Protein AF-A0A564SAH6-F1 (afdb_monomer_lite)

Radius of gyration: 22.39 Å; chains: 1; bounding box: 71×35×53 Å

Sequence (141 aa):
MEVVDNQLRENDPPVTRESYNRLIDAGYSVSEAKEKIGAVVIEEIYDVMKENQPYDEKRYAQALRNMVQQCIDYEDTHEILTEWDEWDNLVQEGYEAQYEQNYEKMIPLWWKAWGIFQKFNCKREESISKRSMPLRKWGKI

Structure (mmCIF, N/CA/C/O backbone):
data_AF-A0A564SAH6-F1
#
_entry.id   AF-A0A564SAH6-F1
#
loop_
_atom_site.group_PDB
_atom_site.id
_atom_site.type_symbol
_atom_site.label_atom_id
_atom_site.label_alt_id
_atom_site.label_comp_id
_atom_site.label_asym_id
_atom_site.label_entity_id
_atom_site.label_seq_id
_atom_site.pdbx_PDB_ins_code
_atom_site.Cartn_x
_atom_site.Cartn_y
_atom_site.Cartn_z
_atom_site.occupancy
_atom_site.B_iso_or_equiv
_atom_site.auth_seq_id
_atom_site.auth_comp_id
_atom_site.auth_asym_id
_atom_site.auth_atom_id
_atom_site.pdbx_PDB_model_num
ATOM 1 N N . MET A 1 1 ? 4.384 -7.984 7.006 1.00 74.75 1 MET A N 1
ATOM 2 C CA . MET A 1 1 ? 4.401 -6.784 7.870 1.00 74.75 1 MET A CA 1
ATOM 3 C C . MET A 1 1 ? 3.713 -7.178 9.160 1.00 74.75 1 MET A C 1
ATOM 5 O O . MET A 1 1 ? 2.550 -7.556 9.102 1.00 74.75 1 MET A O 1
ATOM 9 N N . GLU A 1 2 ? 4.417 -7.114 10.292 1.00 86.69 2 GLU A N 1
ATOM 10 C CA . GLU A 1 2 ? 4.014 -7.804 11.530 1.00 86.69 2 GLU A CA 1
ATOM 11 C C . GLU A 1 2 ? 2.587 -7.478 11.997 1.00 86.69 2 GLU A C 1
ATOM 13 O O . GLU A 1 2 ? 1.841 -8.386 12.347 1.00 86.69 2 GLU A O 1
ATOM 18 N N . VAL A 1 3 ? 2.163 -6.211 11.934 1.00 87.56 3 VAL A N 1
ATOM 19 C CA . VAL A 1 3 ? 0.810 -5.818 12.365 1.00 87.56 3 VAL A CA 1
ATOM 20 C C . VAL A 1 3 ? -0.292 -6.482 11.532 1.00 87.56 3 VAL A C 1
ATOM 22 O O . VAL A 1 3 ? -1.265 -6.980 12.089 1.00 87.56 3 VAL A O 1
ATOM 25 N N . VAL A 1 4 ? -0.116 -6.578 10.212 1.00 88.50 4 VAL A N 1
ATOM 26 C CA . VAL A 1 4 ? -1.077 -7.261 9.331 1.00 88.50 4 VAL A CA 1
ATOM 27 C C . VAL A 1 4 ? -0.983 -8.770 9.497 1.00 88.50 4 VAL A C 1
ATOM 29 O O . VAL A 1 4 ? -2.006 -9.445 9.484 1.00 88.50 4 VAL A O 1
ATOM 32 N N . ASP A 1 5 ? 0.214 -9.310 9.722 1.00 90.94 5 ASP A N 1
ATOM 33 C CA . ASP A 1 5 ? 0.385 -10.734 10.014 1.00 90.94 5 ASP A CA 1
ATOM 34 C C . ASP A 1 5 ? -0.341 -11.130 11.317 1.00 90.94 5 ASP A C 1
ATOM 36 O O . ASP A 1 5 ? -0.987 -12.179 11.365 1.00 90.94 5 ASP A O 1
ATOM 40 N N . ASN A 1 6 ? -0.316 -10.268 12.341 1.00 92.44 6 ASN A N 1
ATOM 41 C CA . ASN A 1 6 ? -1.053 -10.457 13.592 1.00 92.44 6 ASN A CA 1
ATOM 42 C C . ASN A 1 6 ? -2.572 -10.360 13.381 1.00 92.44 6 ASN A C 1
ATOM 44 O O . ASN A 1 6 ? -3.279 -11.295 13.753 1.00 92.44 6 ASN A O 1
ATOM 48 N N . GLN A 1 7 ? -3.066 -9.312 12.707 1.00 90.38 7 GLN A N 1
ATOM 49 C CA . GLN A 1 7 ? -4.496 -9.168 12.383 1.00 90.38 7 GLN A CA 1
ATOM 50 C C . GLN A 1 7 ? -5.021 -10.357 11.566 1.00 90.38 7 GLN A C 1
ATOM 52 O O . GLN A 1 7 ? -6.105 -10.880 11.827 1.00 90.38 7 GLN A O 1
ATOM 57 N N . LEU A 1 8 ? -4.236 -10.832 10.593 1.00 94.31 8 LEU A N 1
ATOM 58 C CA . LEU A 1 8 ? -4.584 -12.007 9.804 1.00 94.31 8 LEU A CA 1
ATOM 59 C C . LEU A 1 8 ? -4.573 -13.272 10.650 1.00 94.31 8 LEU A C 1
ATOM 61 O O . LEU A 1 8 ? -5.495 -14.062 10.504 1.00 94.31 8 LEU A O 1
ATOM 65 N N . ARG A 1 9 ? -3.587 -13.485 11.528 1.00 95.06 9 ARG A N 1
ATOM 66 C CA . ARG A 1 9 ? -3.519 -14.667 12.404 1.00 95.06 9 ARG A CA 1
ATOM 67 C C . ARG A 1 9 ? -4.685 -14.714 13.390 1.00 95.06 9 ARG A C 1
ATOM 69 O O . ARG A 1 9 ? -5.307 -15.764 13.537 1.00 95.06 9 ARG A O 1
ATOM 76 N N . GLU A 1 10 ? -4.971 -13.589 14.032 1.00 94.81 10 GLU A N 1
ATOM 77 C CA . GLU A 1 10 ? -5.994 -13.447 15.077 1.00 94.81 10 GLU A CA 1
ATOM 78 C C . GLU A 1 10 ? -7.404 -13.303 14.493 1.00 94.81 10 GLU A C 1
ATOM 80 O O . GLU A 1 10 ? -8.383 -13.566 15.184 1.00 94.81 10 GLU A O 1
ATOM 85 N N . ASN A 1 11 ? -7.502 -12.998 13.192 1.00 92.50 11 ASN A N 1
ATOM 86 C CA . ASN A 1 11 ? -8.754 -12.715 12.493 1.00 92.50 11 ASN A CA 1
ATOM 87 C C . ASN A 1 11 ? -9.543 -11.575 13.154 1.00 92.50 11 ASN A C 1
ATOM 89 O O . ASN A 1 11 ? -10.774 -11.605 13.203 1.00 92.50 11 ASN A O 1
ATOM 93 N N . ASP A 1 12 ? -8.805 -10.589 13.659 1.00 88.06 12 ASP A N 1
ATOM 94 C CA . ASP A 1 12 ? -9.329 -9.437 14.372 1.00 88.06 12 ASP A CA 1
ATOM 95 C C . ASP A 1 12 ? -8.641 -8.155 13.852 1.00 88.06 12 ASP A C 1
ATOM 97 O O . ASP A 1 12 ? -7.426 -8.002 14.020 1.00 88.06 12 ASP A O 1
ATOM 101 N N . PRO A 1 13 ? -9.366 -7.263 13.149 1.00 91.19 13 PRO A N 1
ATOM 102 C CA . PRO A 1 13 ? -10.777 -7.395 12.791 1.00 91.19 13 PRO A CA 1
ATOM 103 C C . PRO A 1 13 ? -10.987 -8.370 11.607 1.00 91.19 13 PRO A C 1
ATOM 105 O O . PRO A 1 13 ? -10.137 -8.467 10.712 1.00 91.19 13 PRO A O 1
ATOM 108 N N . PRO A 1 14 ? -12.139 -9.067 11.521 1.00 93.12 14 PRO A N 1
ATOM 109 C CA . PRO A 1 14 ? -12.397 -10.084 10.491 1.00 93.12 14 PRO A CA 1
ATOM 110 C C . PRO A 1 14 ? -12.399 -9.520 9.062 1.00 93.12 14 PRO A C 1
ATOM 112 O O . PRO A 1 14 ? -12.073 -10.228 8.108 1.00 93.12 14 PRO A O 1
ATOM 115 N N . VAL A 1 15 ? -12.706 -8.227 8.912 1.00 93.88 15 VAL A N 1
ATOM 116 C CA . VAL A 1 15 ? -12.653 -7.514 7.627 1.00 93.88 15 VAL A CA 1
ATOM 117 C C . VAL A 1 15 ? -11.247 -7.519 7.019 1.00 93.88 15 VAL A C 1
ATOM 119 O O . VAL A 1 15 ? -11.121 -7.560 5.800 1.00 93.88 15 VAL A O 1
ATOM 122 N N . THR A 1 16 ? -10.182 -7.565 7.830 1.00 94.69 16 THR A N 1
ATOM 123 C CA . THR A 1 16 ? -8.808 -7.658 7.316 1.00 94.69 16 THR A CA 1
ATOM 124 C C . THR A 1 16 ? -8.610 -8.950 6.525 1.00 94.69 16 THR A C 1
ATOM 126 O O . THR A 1 16 ? -8.022 -8.932 5.443 1.00 94.69 16 THR A O 1
ATOM 129 N N . ARG A 1 17 ? -9.140 -10.075 7.022 1.00 95.75 17 ARG A N 1
ATOM 130 C CA . ARG A 1 17 ? -9.056 -11.364 6.325 1.00 95.75 17 ARG A CA 1
ATOM 131 C C . ARG A 1 17 ? -9.957 -11.407 5.093 1.00 95.75 17 ARG A C 1
ATOM 133 O O . ARG A 1 17 ? -9.541 -11.946 4.073 1.00 95.75 17 ARG A O 1
ATOM 140 N N . GLU A 1 18 ? -11.154 -10.824 5.166 1.00 96.44 18 GLU A N 1
ATOM 141 C CA . GLU A 1 18 ? -12.040 -10.681 4.002 1.00 96.44 18 GLU A CA 1
ATOM 142 C C . GLU A 1 18 ? -11.350 -9.898 2.876 1.00 96.44 18 GLU A C 1
ATOM 144 O O . GLU A 1 18 ? -11.275 -10.376 1.746 1.00 96.44 18 GLU A O 1
ATOM 149 N N . SER A 1 19 ? -10.789 -8.729 3.194 1.00 95.88 19 SER A N 1
ATOM 150 C CA . SER A 1 19 ? -10.063 -7.893 2.239 1.00 95.88 19 SER A CA 1
ATOM 151 C C . SER A 1 19 ? -8.839 -8.595 1.667 1.00 95.88 19 SER A C 1
ATOM 153 O O . SER A 1 19 ? -8.628 -8.555 0.459 1.00 95.88 19 SER A O 1
ATOM 155 N N . TYR A 1 20 ? -8.064 -9.281 2.511 1.00 95.81 20 TYR A N 1
ATOM 156 C CA . TYR A 1 20 ? -6.924 -10.076 2.063 1.00 95.81 20 TYR A CA 1
ATOM 157 C C . TYR A 1 20 ? -7.348 -11.151 1.060 1.00 95.81 20 TYR A C 1
ATOM 159 O O . TYR A 1 20 ? -6.798 -11.206 -0.034 1.00 95.81 20 TYR A O 1
ATOM 167 N N . ASN A 1 21 ? -8.363 -11.955 1.387 1.00 95.25 21 ASN A N 1
ATOM 168 C CA . ASN A 1 21 ? -8.847 -13.004 0.491 1.00 95.25 21 ASN A CA 1
ATOM 169 C C . ASN A 1 21 ? -9.339 -12.425 -0.839 1.00 95.25 21 ASN A C 1
ATOM 171 O O . ASN A 1 21 ? -8.980 -12.949 -1.884 1.00 95.25 21 ASN A O 1
ATOM 175 N N . ARG A 1 22 ? -10.071 -11.302 -0.818 1.00 93.94 22 ARG A N 1
ATOM 176 C CA . ARG A 1 22 ? -10.518 -10.626 -2.047 1.00 93.94 22 ARG A CA 1
ATOM 177 C C . ARG A 1 22 ? -9.357 -10.169 -2.934 1.00 93.94 22 ARG A C 1
ATOM 179 O O . ARG A 1 22 ? -9.484 -10.240 -4.149 1.00 93.94 22 ARG A O 1
ATOM 186 N N . LEU A 1 23 ? -8.248 -9.707 -2.351 1.00 89.19 23 LEU A N 1
ATOM 187 C CA . LEU A 1 23 ? -7.045 -9.327 -3.104 1.00 89.19 23 LEU A CA 1
ATOM 188 C C . LEU A 1 23 ? -6.341 -10.559 -3.689 1.00 89.19 23 LEU A C 1
ATOM 190 O O . LEU A 1 23 ? -5.966 -10.551 -4.857 1.00 89.19 23 LEU A O 1
ATOM 194 N N . ILE A 1 24 ? -6.221 -11.644 -2.919 1.00 91.25 24 ILE A N 1
ATOM 195 C CA . ILE A 1 24 ? -5.653 -12.907 -3.417 1.00 91.25 24 ILE A CA 1
ATOM 196 C C . ILE A 1 24 ? -6.505 -13.487 -4.555 1.00 91.25 24 ILE A C 1
ATOM 198 O O . ILE A 1 24 ? -5.963 -13.859 -5.593 1.00 91.25 24 ILE A O 1
ATOM 202 N N . ASP A 1 25 ? -7.830 -13.508 -4.399 1.00 87.94 25 ASP A N 1
ATOM 203 C CA . ASP A 1 25 ? -8.768 -13.981 -5.424 1.00 87.94 25 ASP A CA 1
ATOM 204 C C . ASP A 1 25 ? -8.721 -13.114 -6.696 1.00 87.94 25 ASP A C 1
ATOM 206 O O . ASP A 1 25 ? -8.994 -13.602 -7.792 1.00 87.94 25 ASP A O 1
ATOM 210 N N . ALA A 1 26 ? -8.340 -11.839 -6.561 1.00 83.81 26 ALA A N 1
ATOM 211 C CA . ALA A 1 26 ? -8.119 -10.913 -7.669 1.00 83.81 26 ALA A CA 1
ATOM 212 C C . ALA A 1 26 ? -6.721 -11.032 -8.315 1.00 83.81 26 ALA A C 1
ATOM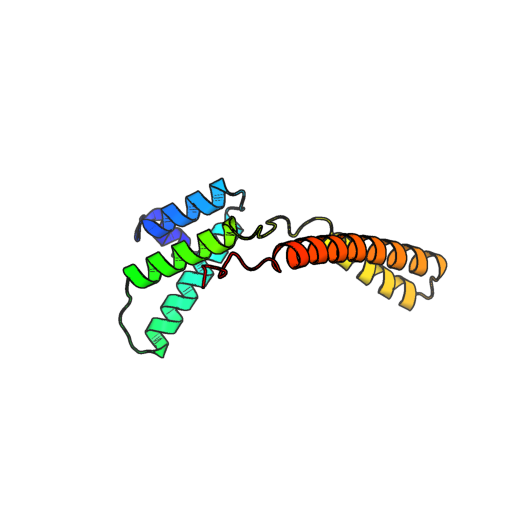 214 O O . ALA A 1 26 ? -6.440 -10.307 -9.266 1.00 83.81 26 ALA A O 1
ATOM 215 N N . GLY A 1 27 ? -5.856 -11.935 -7.836 1.00 84.62 27 GLY A N 1
ATOM 216 C CA . GLY A 1 27 ? -4.556 -12.243 -8.449 1.00 84.62 27 GLY A CA 1
ATOM 217 C C . GLY A 1 27 ? -3.345 -11.538 -7.834 1.00 84.62 27 GLY A C 1
ATOM 218 O O . GLY A 1 27 ? -2.244 -11.651 -8.366 1.00 84.62 27 GLY A O 1
ATOM 219 N N . TYR A 1 28 ? -3.516 -10.841 -6.714 1.00 83.12 28 TYR A N 1
ATOM 220 C CA . TYR A 1 28 ? -2.440 -10.101 -6.062 1.00 83.12 28 TYR A CA 1
ATOM 221 C C . TYR A 1 28 ? -1.495 -11.071 -5.361 1.00 83.12 28 TYR A C 1
ATOM 223 O O . TYR A 1 28 ? -1.922 -12.077 -4.780 1.00 83.12 28 TYR A O 1
ATOM 231 N N . SER A 1 29 ? -0.206 -10.742 -5.329 1.00 85.00 29 SER A N 1
ATOM 232 C CA . SER A 1 29 ? 0.731 -11.494 -4.506 1.00 85.00 29 SER A CA 1
ATOM 233 C C . SER A 1 29 ? 0.440 -11.298 -3.014 1.00 85.00 29 SER A C 1
ATOM 235 O O . SER A 1 29 ? -0.137 -10.305 -2.561 1.00 85.00 29 SER A O 1
ATOM 237 N N . VAL A 1 30 ? 0.915 -12.247 -2.205 1.00 87.06 30 VAL A N 1
ATOM 238 C CA . VAL A 1 30 ? 0.816 -12.172 -0.741 1.00 87.06 30 VAL A CA 1
ATOM 239 C C . VAL A 1 30 ? 1.482 -10.906 -0.188 1.00 87.06 30 VAL A C 1
ATOM 241 O O . VAL A 1 30 ? 0.995 -10.359 0.801 1.00 87.06 30 VAL A O 1
ATOM 244 N N . SER A 1 31 ? 2.586 -10.445 -0.791 1.00 84.62 31 SER A N 1
ATOM 245 C CA . SER A 1 31 ? 3.270 -9.222 -0.342 1.00 84.62 31 SER A CA 1
ATOM 246 C C . SER A 1 31 ? 2.425 -7.988 -0.632 1.00 84.62 31 SER A C 1
ATOM 248 O O . SER A 1 31 ? 2.121 -7.238 0.292 1.00 84.62 31 SER A O 1
ATOM 250 N N . GLU A 1 32 ? 1.950 -7.837 -1.871 1.00 82.69 32 GLU A N 1
ATOM 251 C CA . GLU A 1 32 ? 1.142 -6.686 -2.295 1.00 82.69 32 GLU A CA 1
ATOM 252 C C . GLU A 1 32 ? -0.155 -6.577 -1.495 1.00 82.69 32 GLU A C 1
ATOM 254 O O . GLU A 1 32 ? -0.520 -5.496 -1.031 1.00 82.69 32 GLU A O 1
ATOM 259 N N . ALA A 1 33 ? -0.835 -7.705 -1.266 1.00 88.25 33 ALA A N 1
ATOM 260 C CA . ALA A 1 33 ? -2.043 -7.727 -0.453 1.00 88.25 33 ALA A CA 1
ATOM 261 C C . ALA A 1 33 ? -1.769 -7.213 0.972 1.00 88.25 33 ALA A C 1
ATOM 263 O O . ALA A 1 33 ? -2.537 -6.418 1.515 1.00 88.25 33 ALA A O 1
ATOM 264 N N . LYS A 1 34 ? -0.645 -7.620 1.577 1.00 89.75 34 LYS A N 1
ATOM 265 C CA . LYS A 1 34 ? -0.251 -7.167 2.919 1.00 89.75 34 LYS A CA 1
ATOM 266 C C . LYS A 1 34 ? 0.187 -5.705 2.946 1.00 89.75 34 LYS A C 1
ATOM 268 O O . LYS A 1 34 ? -0.102 -5.022 3.925 1.00 89.75 34 LYS A O 1
ATOM 273 N N . GLU A 1 35 ? 0.866 -5.227 1.910 1.00 86.50 35 GLU A N 1
ATOM 274 C CA . GLU A 1 35 ? 1.299 -3.831 1.783 1.00 86.50 35 GLU A CA 1
ATOM 275 C C . GLU A 1 35 ? 0.105 -2.885 1.641 1.00 86.50 35 GLU A C 1
ATOM 277 O O . GLU A 1 35 ? 0.030 -1.885 2.354 1.00 86.50 35 GLU A O 1
ATOM 282 N N . LYS A 1 36 ? -0.885 -3.240 0.814 1.00 87.31 36 LYS A N 1
ATOM 283 C CA . LYS A 1 36 ? -2.111 -2.447 0.636 1.00 87.31 36 LYS A CA 1
ATOM 284 C C . LYS A 1 36 ? -2.945 -2.367 1.909 1.00 87.31 36 LYS A C 1
ATOM 286 O O . LYS A 1 36 ? -3.395 -1.288 2.285 1.00 87.31 36 LYS A O 1
ATOM 291 N N . ILE A 1 37 ? -3.109 -3.486 2.615 1.00 91.06 37 ILE A N 1
ATOM 292 C CA . ILE A 1 37 ? -3.745 -3.483 3.940 1.00 91.06 37 ILE A CA 1
ATOM 293 C C . ILE A 1 37 ? -2.911 -2.643 4.918 1.00 91.06 37 ILE A C 1
ATOM 295 O O . ILE A 1 37 ? -3.462 -1.865 5.692 1.00 91.06 37 ILE A O 1
ATOM 299 N N . GLY A 1 38 ? -1.582 -2.745 4.858 1.00 87.38 38 GLY A N 1
ATOM 300 C CA . GLY A 1 38 ? -0.684 -1.972 5.708 1.00 87.38 38 GLY A CA 1
ATOM 301 C C . GLY A 1 38 ? -0.776 -0.463 5.520 1.00 87.38 38 GLY A C 1
ATOM 302 O O . GLY A 1 38 ? -0.743 0.263 6.510 1.00 87.38 38 GLY A O 1
ATOM 303 N N . ALA A 1 39 ? -0.964 0.009 4.289 1.00 86.94 39 ALA A N 1
ATOM 304 C CA . ALA A 1 39 ? -1.204 1.421 4.014 1.00 86.94 39 ALA A CA 1
ATOM 305 C C . ALA A 1 39 ? -2.462 1.935 4.738 1.00 86.94 39 ALA A C 1
ATOM 307 O O . ALA A 1 39 ? -2.406 2.979 5.385 1.00 86.94 39 ALA A O 1
ATOM 308 N N . VAL A 1 40 ? -3.552 1.159 4.720 1.00 89.94 40 VAL A N 1
ATOM 309 C CA . VAL A 1 40 ? -4.797 1.497 5.435 1.00 89.94 40 VAL A CA 1
ATOM 310 C C . VAL A 1 40 ? -4.595 1.493 6.956 1.00 89.94 40 VAL A C 1
ATOM 312 O O . VAL A 1 40 ? -5.121 2.355 7.654 1.00 89.94 40 VAL A O 1
ATOM 315 N N . VAL A 1 41 ? -3.794 0.561 7.492 1.00 88.06 41 VAL A N 1
ATOM 316 C CA . VAL A 1 41 ? -3.428 0.551 8.924 1.00 88.06 41 VAL A CA 1
ATOM 317 C C . VAL A 1 41 ? -2.672 1.823 9.312 1.00 88.06 41 VAL A C 1
ATOM 319 O O . VAL A 1 41 ? -2.959 2.417 10.350 1.00 88.06 41 VAL A O 1
ATOM 322 N N . ILE A 1 42 ? -1.705 2.247 8.496 1.00 86.81 42 ILE A N 1
ATOM 323 C CA . ILE A 1 42 ? -0.908 3.452 8.757 1.00 86.81 42 ILE A CA 1
ATOM 324 C C . ILE A 1 42 ? -1.783 4.710 8.696 1.00 86.81 42 ILE A C 1
ATOM 326 O O . ILE A 1 42 ? -1.637 5.580 9.553 1.00 86.81 42 ILE A O 1
ATOM 330 N N . GLU A 1 43 ? -2.698 4.793 7.727 1.00 84.56 43 GLU A N 1
ATOM 331 C CA . GLU A 1 43 ? -3.664 5.891 7.604 1.00 84.56 43 GLU A CA 1
ATOM 332 C C . GLU A 1 43 ? -4.557 5.997 8.849 1.00 84.56 43 GLU A C 1
ATOM 334 O O . GLU A 1 43 ? -4.665 7.069 9.438 1.00 84.56 43 GLU A O 1
ATOM 339 N N . GLU A 1 44 ? -5.102 4.877 9.331 1.00 86.94 44 GLU A N 1
ATOM 340 C CA . GLU A 1 44 ? -5.936 4.860 10.539 1.00 86.94 44 GLU A CA 1
ATOM 341 C C . GLU A 1 44 ? -5.149 5.281 11.793 1.00 86.94 44 GLU A C 1
ATOM 343 O O . GLU A 1 44 ? -5.648 6.061 12.605 1.00 86.94 44 GLU A O 1
ATOM 348 N N . ILE A 1 45 ? -3.899 4.823 11.951 1.00 86.75 45 ILE A N 1
ATOM 349 C CA . ILE A 1 45 ? -3.027 5.264 13.055 1.00 86.75 45 ILE A CA 1
ATOM 350 C C . ILE A 1 45 ? -2.772 6.772 12.962 1.00 86.75 45 ILE A C 1
ATOM 352 O O . ILE A 1 45 ? -2.843 7.475 13.974 1.00 86.75 45 ILE A O 1
ATOM 356 N N . TYR A 1 46 ? -2.486 7.276 11.760 1.00 83.31 46 TYR A N 1
ATOM 357 C CA . TYR A 1 46 ? -2.257 8.696 11.528 1.00 83.31 46 TYR A CA 1
ATOM 358 C C . TYR A 1 46 ? -3.491 9.532 11.887 1.00 83.31 46 TYR A C 1
ATOM 360 O O . TYR A 1 46 ? -3.357 10.516 12.614 1.00 83.31 46 TYR A O 1
ATOM 368 N N . ASP A 1 47 ? -4.685 9.117 11.466 1.00 80.56 47 ASP A N 1
ATOM 369 C CA . ASP A 1 47 ? -5.945 9.812 11.747 1.00 80.56 47 ASP A CA 1
ATOM 370 C C . ASP A 1 47 ? -6.319 9.788 13.233 1.00 80.56 47 ASP A C 1
ATOM 372 O O . ASP A 1 47 ? -6.796 10.791 13.770 1.00 80.56 47 ASP A O 1
ATOM 376 N N . VAL A 1 48 ? -6.082 8.668 13.922 1.00 88.31 48 VAL A N 1
ATOM 377 C CA . VAL A 1 48 ? -6.260 8.542 15.378 1.00 88.31 48 VAL A CA 1
ATOM 378 C C . VAL A 1 48 ? -5.342 9.511 16.120 1.00 88.31 48 VAL A C 1
ATOM 380 O O . VAL A 1 48 ? -5.790 10.244 17.004 1.00 88.31 48 VAL A O 1
ATOM 383 N N . MET A 1 49 ? -4.063 9.554 15.740 1.00 87.31 49 MET A N 1
ATOM 384 C CA . MET A 1 49 ? -3.070 10.415 16.384 1.00 87.31 49 MET A CA 1
ATOM 385 C C . MET A 1 49 ? -3.294 11.899 16.083 1.00 87.31 49 MET A C 1
ATOM 387 O O . MET A 1 49 ? -3.155 12.732 16.977 1.00 87.31 49 MET A O 1
ATOM 391 N N . LYS A 1 50 ? -3.619 12.239 14.834 1.00 84.56 50 LYS A N 1
ATOM 392 C CA . LYS A 1 50 ? -3.760 13.624 14.373 1.00 84.56 50 LYS A CA 1
ATOM 393 C C . LYS A 1 50 ? -5.024 14.289 14.897 1.00 84.56 50 LYS A C 1
ATOM 395 O O . LYS A 1 50 ? -4.959 15.419 15.370 1.00 84.56 50 LYS A O 1
ATOM 400 N N . GLU A 1 51 ? -6.154 13.595 14.818 1.00 85.88 51 GLU A N 1
ATOM 401 C CA . GLU A 1 51 ? -7.455 14.132 15.233 1.00 85.88 51 GLU A CA 1
ATOM 402 C C . GLU A 1 51 ? -7.743 13.858 16.722 1.00 85.88 51 GLU A C 1
ATOM 404 O O . GLU A 1 51 ? -8.792 14.245 17.235 1.00 85.88 51 GLU A O 1
ATOM 409 N N . ASN A 1 52 ? -6.813 13.196 17.430 1.00 88.19 52 ASN A N 1
ATOM 410 C CA . ASN A 1 52 ? -6.944 12.777 18.829 1.00 88.19 52 ASN A CA 1
ATOM 411 C C . ASN A 1 52 ? -8.285 12.070 19.103 1.00 88.19 52 ASN A C 1
ATOM 413 O O . ASN A 1 52 ? -8.990 12.351 20.077 1.00 88.19 52 ASN A O 1
ATOM 417 N N . GLN A 1 53 ? -8.646 11.170 18.193 1.00 85.44 53 GLN A N 1
ATOM 418 C CA . GLN A 1 53 ? -9.907 10.437 18.194 1.00 85.44 53 GLN A CA 1
ATOM 419 C C . GLN A 1 53 ? -9.649 8.950 18.450 1.00 85.44 53 GLN A C 1
ATOM 421 O O . GLN A 1 53 ? -8.602 8.441 18.055 1.00 85.44 53 GLN A O 1
ATOM 426 N N . PRO A 1 54 ? -10.576 8.220 19.092 1.00 90.75 54 PRO A N 1
ATOM 427 C CA . PRO A 1 54 ? -10.419 6.783 19.260 1.00 90.75 54 PRO A CA 1
ATOM 428 C C . PRO A 1 54 ? -10.443 6.057 17.906 1.00 90.75 54 PRO A C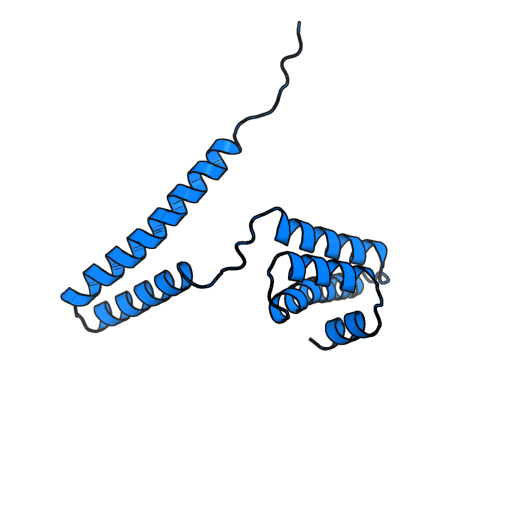 1
ATOM 430 O O . PRO A 1 54 ? -11.017 6.544 16.927 1.00 90.75 54 PRO A O 1
ATOM 433 N N . TYR A 1 55 ? -9.842 4.867 17.882 1.00 88.88 55 TYR A N 1
ATOM 434 C CA . TYR A 1 55 ? -10.003 3.919 16.782 1.00 88.88 55 TYR A CA 1
ATOM 435 C C . TYR A 1 55 ? -11.490 3.626 16.551 1.00 88.88 55 TYR A C 1
ATOM 437 O O . TYR A 1 55 ? -12.233 3.364 17.503 1.00 88.88 55 TYR A O 1
ATOM 445 N N . ASP A 1 56 ? -11.904 3.650 15.285 1.00 90.94 56 ASP A N 1
ATOM 446 C CA . ASP A 1 56 ? -13.264 3.322 14.867 1.00 90.94 56 ASP A CA 1
ATOM 447 C C . ASP A 1 56 ? -13.226 2.149 13.884 1.00 90.94 56 ASP A C 1
ATOM 449 O O . ASP A 1 56 ? -12.870 2.287 12.711 1.00 90.94 56 ASP A O 1
ATOM 453 N N . GLU A 1 57 ? -13.650 0.978 14.360 1.00 90.19 57 GLU A N 1
ATOM 454 C CA . GLU A 1 57 ? -13.680 -0.249 13.565 1.00 90.19 57 GLU A CA 1
ATOM 455 C C . GLU A 1 57 ? -14.547 -0.117 12.304 1.00 90.19 57 GLU A C 1
ATOM 457 O O . GLU A 1 57 ? -14.220 -0.688 11.263 1.00 90.19 57 GLU A O 1
ATOM 462 N N . LYS A 1 58 ? -15.634 0.667 12.342 1.00 93.06 58 LYS A N 1
ATOM 463 C CA . LYS A 1 58 ? -16.492 0.872 11.167 1.00 93.06 58 LYS A CA 1
ATOM 464 C C . LYS A 1 58 ? -15.787 1.717 10.116 1.00 93.06 58 LYS A C 1
ATOM 466 O O . LYS A 1 58 ? -15.910 1.402 8.929 1.00 93.06 58 LYS A O 1
ATOM 471 N N . ARG A 1 59 ? -15.059 2.758 10.537 1.00 91.50 59 ARG A N 1
ATOM 472 C CA . ARG A 1 59 ? -14.233 3.581 9.641 1.00 91.50 59 ARG A CA 1
ATOM 473 C C . ARG A 1 59 ? -13.146 2.729 8.999 1.00 91.50 59 ARG A C 1
ATOM 475 O O . ARG A 1 59 ? -13.074 2.683 7.772 1.00 91.50 59 ARG A O 1
ATOM 482 N N . TYR A 1 60 ? -12.392 1.992 9.808 1.00 92.81 60 TYR A N 1
ATOM 483 C CA . TYR A 1 60 ? -11.326 1.113 9.332 1.00 92.81 60 TYR A CA 1
ATOM 484 C C . TYR A 1 60 ? -11.846 0.053 8.350 1.00 92.81 60 TYR A C 1
ATOM 486 O O . TYR A 1 60 ? -11.322 -0.110 7.246 1.00 92.81 60 TYR A O 1
ATOM 494 N N . ALA A 1 61 ? -12.957 -0.608 8.688 1.00 94.56 61 ALA A N 1
ATOM 495 C CA . ALA A 1 61 ? -13.595 -1.582 7.809 1.00 94.56 61 ALA A CA 1
ATOM 496 C C . ALA A 1 61 ? -14.058 -0.961 6.480 1.00 94.56 61 ALA A C 1
ATOM 498 O O . ALA A 1 61 ? -13.992 -1.608 5.433 1.00 94.56 61 ALA A O 1
ATOM 499 N N . GLN A 1 62 ? -14.534 0.288 6.499 1.00 94.56 62 GLN A N 1
ATOM 500 C CA . GLN A 1 62 ? -14.920 0.989 5.280 1.00 94.56 62 GLN A CA 1
ATOM 501 C C . GLN A 1 62 ? -13.710 1.370 4.425 1.00 94.56 62 GLN A C 1
ATOM 503 O O . GLN A 1 62 ? -13.773 1.208 3.207 1.00 94.56 62 GLN A O 1
ATOM 508 N N . ALA A 1 63 ? -12.618 1.823 5.041 1.00 93.25 63 ALA A N 1
ATOM 509 C CA . ALA A 1 63 ? -11.374 2.135 4.345 1.00 93.25 63 ALA A CA 1
ATOM 510 C C . ALA A 1 63 ? -10.807 0.894 3.638 1.00 93.25 63 ALA A C 1
ATOM 512 O O . ALA A 1 63 ? -10.520 0.944 2.443 1.00 93.25 63 ALA A O 1
ATOM 513 N N . LEU A 1 64 ? -10.779 -0.258 4.319 1.00 95.00 64 LEU A N 1
ATOM 514 C CA . LEU A 1 64 ? -10.367 -1.530 3.720 1.00 95.00 64 LEU A CA 1
ATOM 515 C C . LEU A 1 64 ? -11.255 -1.953 2.545 1.00 95.00 64 LEU A C 1
ATOM 517 O O . LEU A 1 64 ? -10.741 -2.372 1.509 1.00 95.00 64 LEU A O 1
ATOM 521 N N . ARG A 1 65 ? -12.583 -1.837 2.670 1.00 94.38 65 ARG A N 1
ATOM 522 C CA . ARG A 1 65 ? -13.498 -2.146 1.558 1.00 94.38 65 ARG A CA 1
ATOM 523 C C . ARG A 1 65 ? -13.300 -1.204 0.379 1.00 94.38 65 ARG A C 1
ATOM 525 O O . ARG A 1 65 ? -13.305 -1.670 -0.753 1.00 94.38 65 ARG A O 1
ATOM 532 N N . ASN A 1 66 ? -13.117 0.090 0.637 1.00 91.69 66 ASN A N 1
ATOM 533 C CA . ASN A 1 66 ? -12.861 1.080 -0.404 1.00 91.69 66 ASN A CA 1
ATOM 534 C C . ASN A 1 66 ? -11.540 0.796 -1.123 1.00 91.69 66 ASN A C 1
ATOM 536 O O . ASN A 1 66 ? -11.518 0.832 -2.347 1.00 91.69 66 ASN A O 1
ATOM 540 N N . MET A 1 67 ? -10.479 0.463 -0.384 1.00 92.94 67 MET A N 1
ATOM 541 C CA . MET A 1 67 ? -9.186 0.084 -0.953 1.00 92.94 67 MET A CA 1
ATOM 542 C C . MET A 1 67 ? -9.328 -1.137 -1.862 1.00 92.94 67 MET A C 1
ATOM 544 O O . MET A 1 67 ? -8.935 -1.076 -3.022 1.00 92.94 67 MET A O 1
ATOM 548 N N . VAL A 1 68 ? -9.967 -2.209 -1.382 1.00 91.50 68 VAL A N 1
ATOM 549 C CA . VAL A 1 68 ? -10.194 -3.419 -2.188 1.00 91.50 68 VAL A CA 1
ATOM 550 C C . VAL A 1 68 ? -11.055 -3.114 -3.411 1.00 91.50 68 VAL A C 1
ATOM 552 O O . VAL A 1 68 ? -10.772 -3.601 -4.499 1.00 91.50 68 VAL A O 1
ATOM 555 N N . GLN A 1 69 ? -12.092 -2.290 -3.261 1.00 88.25 69 GLN A N 1
ATOM 556 C CA . GLN A 1 69 ? -12.940 -1.901 -4.380 1.00 88.25 69 GLN A CA 1
ATOM 557 C C . GLN A 1 69 ? -12.157 -1.096 -5.420 1.00 88.25 69 GLN A C 1
ATOM 559 O O . GLN A 1 69 ? -12.279 -1.370 -6.602 1.00 88.25 69 GLN A O 1
ATOM 564 N N . GLN A 1 70 ? -11.318 -0.147 -5.000 1.00 84.38 70 GLN A N 1
ATOM 565 C CA . GLN A 1 70 ? -10.465 0.628 -5.906 1.00 84.38 70 GLN A CA 1
ATOM 566 C C . GLN A 1 70 ? -9.437 -0.249 -6.623 1.00 84.38 70 GLN A C 1
ATOM 568 O O . GLN A 1 70 ? -9.196 -0.046 -7.805 1.00 84.38 70 GLN A O 1
ATOM 573 N N . CYS A 1 71 ? -8.889 -1.231 -5.913 1.00 82.38 71 CYS A N 1
ATOM 574 C CA . CYS A 1 71 ? -7.968 -2.238 -6.426 1.00 82.38 71 CYS A CA 1
ATOM 575 C C . CYS A 1 71 ? -8.619 -3.151 -7.490 1.00 82.38 71 CYS A C 1
ATOM 577 O O . CYS A 1 71 ? -7.959 -3.570 -8.435 1.00 82.38 71 CYS A O 1
ATOM 579 N N . ILE A 1 72 ? -9.909 -3.474 -7.346 1.00 81.88 72 ILE A N 1
ATOM 580 C CA . ILE A 1 72 ? -10.606 -4.433 -8.222 1.00 81.88 72 ILE A CA 1
ATOM 581 C C . ILE A 1 72 ? -11.406 -3.750 -9.351 1.00 81.88 72 ILE A C 1
ATOM 583 O O . ILE A 1 72 ? -11.464 -4.286 -10.454 1.00 81.88 72 ILE A O 1
ATOM 587 N N . ASP A 1 73 ? -12.060 -2.609 -9.096 1.00 68.44 73 ASP A N 1
ATOM 588 C CA . ASP A 1 73 ? -12.966 -1.942 -10.057 1.00 68.44 73 ASP A CA 1
ATOM 589 C C . ASP A 1 73 ? -12.243 -1.118 -11.110 1.00 68.44 73 ASP A C 1
ATOM 591 O O . ASP A 1 73 ? -12.667 -1.038 -12.265 1.00 68.44 73 ASP A O 1
ATOM 595 N N . TYR A 1 74 ? -11.188 -0.435 -10.689 1.00 55.72 74 TYR A N 1
ATOM 596 C CA . TYR A 1 74 ? -10.200 0.020 -11.637 1.00 55.72 74 TYR A CA 1
ATOM 597 C C . TYR A 1 74 ? -9.365 -1.226 -11.891 1.00 55.72 74 TYR A C 1
ATOM 599 O O . TYR A 1 74 ? -8.991 -1.889 -10.929 1.00 55.72 74 TYR A O 1
ATOM 607 N N . GLU A 1 75 ? -9.112 -1.587 -13.150 1.00 50.41 75 GLU A N 1
ATOM 608 C CA . GLU A 1 75 ? -7.960 -2.427 -13.471 1.00 50.41 75 GLU A CA 1
ATOM 609 C C . GLU A 1 75 ? -6.734 -1.692 -12.912 1.00 50.41 75 GLU A C 1
ATOM 611 O O . GLU A 1 75 ? -6.058 -0.945 -13.616 1.00 50.41 75 GLU A O 1
ATOM 616 N N . ASP A 1 76 ? -6.476 -1.833 -11.614 1.00 44.91 76 ASP A N 1
ATOM 617 C CA . ASP A 1 76 ? -5.143 -1.758 -11.083 1.00 44.91 76 ASP A CA 1
ATOM 618 C C . ASP A 1 76 ? -4.508 -2.967 -11.750 1.00 44.91 76 ASP A C 1
ATOM 620 O O . ASP A 1 76 ? -4.732 -4.117 -11.363 1.00 44.91 76 ASP A O 1
ATOM 624 N N . THR A 1 77 ? -3.923 -2.709 -12.917 1.00 47.31 77 THR A N 1
ATOM 625 C CA . THR A 1 77 ? -3.117 -3.645 -13.672 1.00 47.31 77 THR A CA 1
ATOM 626 C C . THR A 1 77 ? -2.031 -4.108 -12.716 1.00 47.31 77 THR A C 1
ATOM 628 O O . THR A 1 77 ? -0.949 -3.534 -12.682 1.00 47.31 77 THR A O 1
ATOM 631 N N . HIS A 1 78 ? -2.329 -5.144 -11.930 1.00 44.25 78 HIS A N 1
ATOM 632 C CA . HIS A 1 78 ? -1.404 -5.848 -11.039 1.00 44.25 78 HIS A CA 1
ATOM 633 C C . HIS A 1 78 ? -0.457 -6.752 -11.822 1.00 44.25 78 HIS A C 1
ATOM 635 O O . HIS A 1 78 ? -0.065 -7.831 -11.401 1.00 44.25 78 HIS A O 1
ATOM 641 N N . GLU A 1 79 ? -0.064 -6.238 -12.976 1.00 47.59 79 GLU A N 1
ATOM 642 C CA . GLU A 1 79 ? 1.179 -6.516 -13.648 1.00 47.59 79 GLU A CA 1
ATOM 643 C C . GLU A 1 79 ? 1.817 -5.148 -13.911 1.00 47.59 79 GLU A C 1
ATOM 645 O O . GLU A 1 79 ? 1.827 -4.651 -15.035 1.00 47.59 79 GLU A O 1
ATOM 650 N N . ILE A 1 80 ? 2.390 -4.515 -12.884 1.00 47.72 80 ILE A N 1
ATOM 651 C CA . ILE A 1 80 ? 3.560 -3.670 -13.153 1.00 47.72 80 ILE A CA 1
ATOM 652 C C . ILE A 1 80 ? 4.758 -4.608 -13.131 1.00 47.72 80 ILE A C 1
ATOM 654 O O . ILE A 1 80 ? 5.522 -4.654 -12.178 1.00 47.72 80 ILE A O 1
ATOM 658 N N . LEU A 1 81 ? 4.798 -5.462 -14.149 1.00 51.66 81 LEU A N 1
ATOM 659 C CA . LEU A 1 81 ? 5.99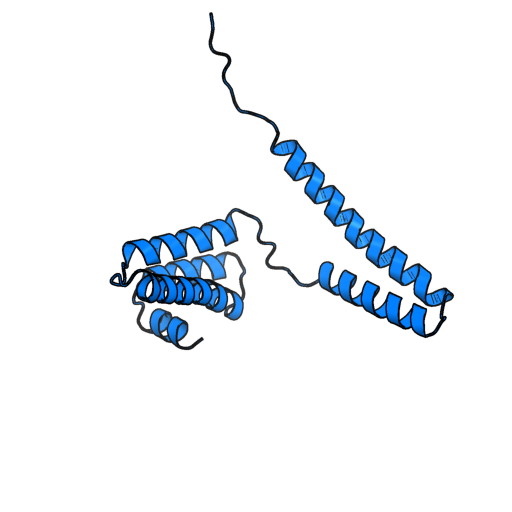2 -6.098 -14.669 1.00 51.66 81 LEU A CA 1
ATOM 660 C C . LEU A 1 81 ? 5.638 -6.656 -16.035 1.00 51.66 81 LEU A C 1
ATOM 662 O O . LEU A 1 81 ? 5.007 -7.702 -16.142 1.00 51.66 81 LEU A O 1
ATOM 666 N N . THR A 1 82 ? 6.002 -5.903 -17.074 1.00 58.12 82 THR A N 1
ATOM 667 C CA . THR A 1 82 ? 6.652 -6.439 -18.286 1.00 58.12 82 THR A CA 1
ATOM 668 C C . THR A 1 82 ? 6.853 -5.362 -19.347 1.00 58.12 82 THR A C 1
ATOM 670 O O . THR A 1 82 ? 7.915 -5.341 -19.946 1.00 58.12 82 THR A O 1
ATOM 673 N N . GLU A 1 83 ? 5.924 -4.422 -19.547 1.00 58.62 83 GLU A N 1
ATOM 674 C CA . GLU A 1 83 ? 6.076 -3.403 -20.606 1.00 58.62 83 GLU A CA 1
ATOM 675 C C . GLU A 1 83 ? 6.636 -2.054 -20.099 1.00 58.62 83 GLU A C 1
ATOM 677 O O . GLU A 1 83 ? 7.417 -1.430 -20.812 1.00 58.62 83 GLU A O 1
ATOM 682 N N . TRP A 1 84 ? 6.306 -1.600 -18.878 1.00 65.19 84 TRP A N 1
ATOM 683 C CA . TRP A 1 84 ? 6.891 -0.369 -18.306 1.00 65.19 84 TRP A CA 1
ATOM 684 C C . TRP A 1 84 ? 8.316 -0.571 -17.790 1.00 65.19 84 TRP A C 1
ATOM 686 O O . TRP A 1 84 ? 9.145 0.296 -18.025 1.00 65.19 84 TRP A O 1
ATOM 696 N N . ASP A 1 85 ? 8.645 -1.723 -17.202 1.00 74.56 85 ASP A N 1
ATOM 697 C CA . ASP A 1 85 ? 10.040 -2.040 -16.866 1.00 74.56 85 ASP A CA 1
ATOM 698 C C . ASP A 1 85 ? 10.884 -2.253 -18.124 1.00 74.56 85 ASP A C 1
ATOM 700 O O . ASP A 1 85 ? 12.052 -1.881 -18.162 1.00 74.56 85 ASP A O 1
ATOM 704 N N . GLU A 1 86 ? 10.309 -2.824 -19.188 1.00 79.00 86 GLU A N 1
ATOM 705 C CA . GLU A 1 86 ? 10.982 -2.880 -20.488 1.00 79.00 86 GLU A CA 1
ATOM 706 C C . GLU A 1 86 ? 11.171 -1.467 -21.055 1.00 79.00 86 GLU A C 1
ATOM 708 O O . GLU A 1 86 ? 12.252 -1.151 -21.544 1.00 79.00 86 GLU A O 1
ATOM 713 N N . TRP A 1 87 ? 10.172 -0.588 -20.937 1.00 84.31 87 TRP A N 1
ATOM 714 C CA . TRP A 1 87 ? 10.299 0.819 -21.314 1.00 84.31 87 TRP A CA 1
ATOM 715 C C . TRP A 1 87 ? 11.390 1.543 -20.514 1.00 84.31 87 TRP A C 1
ATOM 717 O O . TRP A 1 87 ? 12.260 2.162 -21.125 1.00 84.31 87 TRP A O 1
ATOM 727 N N . ASP A 1 88 ? 11.394 1.418 -19.186 1.00 81.19 88 ASP A N 1
ATOM 728 C CA . ASP A 1 88 ? 12.375 2.032 -18.287 1.00 81.19 88 ASP A CA 1
ATOM 729 C C . ASP A 1 88 ? 13.791 1.520 -18.581 1.00 81.19 88 ASP A C 1
ATOM 731 O O . ASP A 1 88 ? 14.720 2.316 -18.727 1.00 81.19 88 ASP A O 1
ATOM 735 N N . ASN A 1 89 ? 13.956 0.207 -18.773 1.00 86.62 89 ASN A N 1
ATOM 736 C CA . ASN A 1 89 ? 15.239 -0.389 -19.146 1.00 86.62 89 ASN A CA 1
ATOM 737 C C . ASN A 1 89 ? 15.711 0.088 -20.531 1.00 86.62 89 ASN A C 1
ATOM 739 O O . ASN A 1 89 ? 16.876 0.447 -20.691 1.00 86.62 89 ASN A O 1
ATOM 743 N N . LEU A 1 90 ? 14.824 0.158 -21.531 1.00 86.38 90 LEU A N 1
ATOM 744 C CA . LEU A 1 90 ? 15.160 0.650 -22.875 1.00 86.38 90 LEU A CA 1
ATOM 745 C C . LEU A 1 90 ? 15.555 2.131 -22.874 1.00 86.38 90 LEU A C 1
ATOM 747 O O . LEU A 1 90 ? 16.448 2.530 -23.624 1.00 86.38 90 LEU A O 1
ATOM 751 N N . VAL A 1 91 ? 14.894 2.946 -22.053 1.00 84.56 91 VAL A N 1
ATOM 752 C CA . VAL A 1 91 ? 15.217 4.366 -21.878 1.00 84.56 91 VAL A CA 1
ATOM 753 C C . VAL A 1 91 ? 16.572 4.519 -21.185 1.00 84.56 91 VAL A C 1
ATOM 755 O O . VAL A 1 91 ? 17.417 5.275 -21.666 1.00 84.56 91 VAL A O 1
ATOM 758 N N . GLN A 1 92 ? 16.814 3.764 -20.112 1.00 86.25 92 GLN A N 1
ATOM 759 C CA . GLN A 1 92 ? 18.082 3.762 -19.382 1.00 86.25 92 GLN A CA 1
ATOM 760 C C . GLN A 1 92 ? 19.253 3.325 -20.278 1.00 86.25 92 GLN A C 1
ATOM 762 O O . GLN A 1 92 ? 20.233 4.060 -20.412 1.00 86.25 92 GLN A O 1
ATOM 767 N N . GLU A 1 93 ? 19.123 2.200 -20.988 1.00 85.31 93 GLU A N 1
ATOM 768 C CA . GLU A 1 93 ? 20.121 1.750 -21.969 1.00 85.31 93 GLU A CA 1
ATOM 769 C C . GLU A 1 93 ? 20.296 2.756 -23.119 1.00 85.31 93 GLU A C 1
ATOM 771 O O . GLU A 1 93 ? 21.389 2.902 -23.672 1.00 85.31 93 GLU A O 1
ATOM 776 N N . GLY A 1 94 ? 19.226 3.459 -23.503 1.00 88.38 94 GLY A N 1
ATOM 777 C CA . GLY A 1 94 ? 19.257 4.510 -24.517 1.00 88.38 94 GLY A CA 1
ATOM 778 C C . GLY A 1 94 ? 20.110 5.706 -24.092 1.00 88.38 94 GLY A C 1
ATOM 779 O O . GLY A 1 94 ? 20.872 6.232 -24.908 1.00 88.38 94 GLY A O 1
ATOM 780 N N . TYR A 1 95 ? 20.024 6.112 -22.822 1.00 80.94 95 TYR A N 1
ATOM 781 C CA . TYR A 1 95 ? 20.876 7.154 -22.243 1.00 80.94 95 TYR A CA 1
ATOM 782 C C . TYR A 1 95 ? 22.333 6.705 -22.097 1.00 80.94 95 TYR A C 1
ATOM 784 O O . TYR A 1 95 ? 23.243 7.485 -22.385 1.00 80.94 95 TYR A O 1
ATOM 792 N N . GLU A 1 96 ? 22.570 5.452 -21.716 1.00 86.88 96 GLU A N 1
ATOM 793 C CA . GLU A 1 96 ? 23.918 4.877 -21.638 1.00 86.88 96 GLU A CA 1
ATOM 794 C C . GLU A 1 96 ? 24.578 4.815 -23.025 1.00 86.88 96 GLU A C 1
ATOM 796 O O . GLU A 1 96 ? 25.691 5.309 -23.205 1.00 86.88 96 GLU A O 1
ATOM 801 N N . ALA A 1 97 ? 23.855 4.345 -24.048 1.00 82.31 97 ALA A N 1
ATOM 802 C CA . ALA A 1 97 ? 24.332 4.339 -25.433 1.00 82.31 97 ALA A CA 1
ATOM 803 C C . ALA A 1 97 ? 24.607 5.755 -25.973 1.00 82.31 97 ALA A C 1
ATOM 805 O O . ALA A 1 97 ? 25.530 5.951 -26.767 1.00 82.31 97 ALA A O 1
ATOM 806 N N . GLN A 1 98 ? 23.830 6.751 -25.538 1.00 75.44 98 GLN A N 1
ATOM 807 C CA . GLN A 1 98 ? 24.061 8.155 -25.873 1.00 75.44 98 GLN A CA 1
ATOM 808 C C . GLN A 1 98 ? 25.344 8.693 -25.222 1.00 75.44 98 GLN A C 1
ATOM 810 O O . GLN A 1 98 ? 26.111 9.398 -25.880 1.00 75.44 98 GLN A O 1
ATOM 815 N N . TYR A 1 99 ? 25.601 8.351 -23.957 1.00 81.00 99 TYR A N 1
ATOM 816 C CA . TYR A 1 99 ? 26.829 8.730 -23.252 1.00 81.00 99 TYR A CA 1
ATOM 817 C C . TYR A 1 99 ? 28.075 8.101 -23.895 1.00 81.00 99 TYR A C 1
ATOM 819 O O . TYR A 1 99 ? 29.093 8.769 -24.072 1.00 81.00 99 TYR A O 1
ATOM 827 N N . GLU A 1 100 ? 27.963 6.847 -24.335 1.00 85.88 100 GLU A N 1
ATOM 828 C CA . GLU A 1 100 ? 29.002 6.119 -25.075 1.00 85.88 100 GLU A CA 1
ATOM 829 C C . GLU A 1 100 ? 29.154 6.571 -26.541 1.00 85.88 100 GLU A C 1
ATOM 831 O O . GLU A 1 100 ? 30.008 6.055 -27.260 1.00 85.88 100 GLU A O 1
ATOM 836 N N . GLN A 1 101 ? 28.341 7.533 -27.001 1.00 84.00 101 GLN A N 1
ATOM 837 C CA . GLN A 1 101 ? 28.279 8.001 -28.394 1.00 84.00 101 GLN A CA 1
ATOM 838 C C . GLN A 1 101 ? 28.050 6.863 -29.408 1.00 84.00 101 GLN A C 1
ATOM 840 O O . GLN A 1 101 ? 28.467 6.936 -30.567 1.00 84.00 101 GLN A O 1
ATOM 845 N N . ASN A 1 102 ? 27.355 5.804 -28.987 1.00 82.56 102 ASN A N 1
ATOM 846 C CA . ASN A 1 102 ? 27.004 4.662 -29.818 1.00 82.56 102 ASN A CA 1
ATOM 847 C C . ASN A 1 102 ? 25.647 4.898 -30.495 1.00 82.56 102 ASN A C 1
ATOM 849 O O . ASN A 1 102 ? 24.606 4.358 -30.109 1.00 82.56 102 ASN A O 1
ATOM 853 N N . TYR A 1 103 ? 25.669 5.741 -31.527 1.00 76.81 103 TYR A N 1
ATOM 854 C CA . TYR A 1 103 ? 24.468 6.182 -32.239 1.00 76.81 103 TYR A CA 1
ATOM 855 C C . TYR A 1 103 ? 23.725 5.043 -32.952 1.00 76.81 103 TYR A C 1
ATOM 857 O O . TYR A 1 103 ? 22.499 5.099 -33.076 1.00 76.81 103 TYR A O 1
ATOM 865 N N . GLU A 1 104 ? 24.442 3.996 -33.373 1.00 81.88 104 GLU A N 1
ATOM 866 C CA . GLU A 1 104 ? 23.847 2.804 -33.988 1.00 81.88 104 GLU A CA 1
ATOM 867 C C . GLU A 1 104 ? 22.970 2.023 -33.001 1.00 81.88 104 GLU A C 1
ATOM 869 O O . GLU A 1 104 ? 21.922 1.512 -33.393 1.00 81.88 104 GLU A O 1
ATOM 874 N N . LYS A 1 105 ? 23.355 1.968 -31.717 1.00 76.31 105 LYS A N 1
ATOM 875 C CA . LYS A 1 105 ? 22.577 1.312 -30.653 1.00 76.31 105 LYS A CA 1
ATOM 876 C C . LYS A 1 105 ? 21.503 2.231 -30.062 1.00 76.31 105 LYS A C 1
ATOM 878 O O . LYS A 1 105 ? 20.409 1.768 -29.743 1.00 76.31 105 LYS A O 1
ATOM 883 N N . MET A 1 106 ? 21.793 3.528 -29.961 1.00 78.94 106 MET A N 1
ATOM 884 C CA . MET A 1 106 ? 20.903 4.531 -29.372 1.00 78.94 106 MET A CA 1
ATOM 885 C C . MET A 1 106 ? 19.557 4.597 -30.106 1.00 78.94 106 MET A C 1
ATOM 887 O O . MET A 1 106 ? 18.504 4.438 -29.494 1.00 78.94 106 MET A O 1
ATOM 891 N N . ILE A 1 107 ? 19.577 4.793 -31.427 1.00 78.00 107 ILE A N 1
ATOM 892 C CA . ILE A 1 107 ? 18.356 5.026 -32.213 1.00 78.00 107 ILE A CA 1
ATOM 893 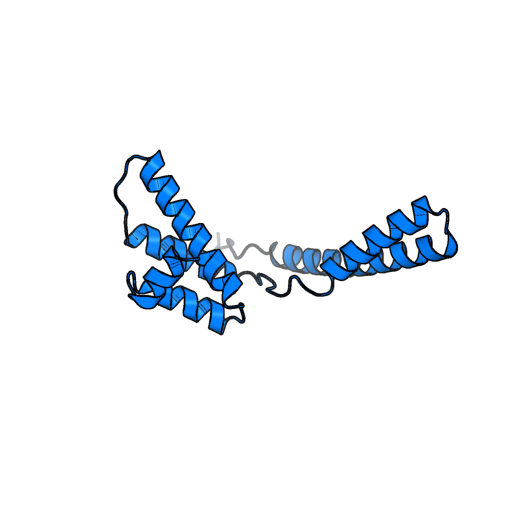C C . ILE A 1 107 ? 17.346 3.864 -32.063 1.00 78.00 107 ILE A C 1
ATOM 895 O O . ILE A 1 107 ? 16.189 4.132 -31.731 1.00 78.00 107 ILE A O 1
ATOM 899 N N . PRO A 1 108 ? 17.730 2.582 -32.223 1.00 86.81 108 PRO A N 1
ATOM 900 C CA . PRO A 1 108 ? 16.821 1.453 -32.018 1.00 86.81 108 PRO A CA 1
ATOM 901 C C . PRO A 1 108 ? 16.209 1.352 -30.614 1.00 86.81 108 PRO A C 1
ATOM 903 O O . PRO A 1 108 ? 15.045 0.971 -30.504 1.00 86.81 108 PRO A O 1
ATOM 906 N N . LEU A 1 109 ? 16.961 1.672 -29.555 1.00 82.50 109 LEU A N 1
ATOM 907 C CA . LEU A 1 109 ? 16.464 1.621 -28.172 1.00 82.50 109 LEU A CA 1
ATOM 908 C C . LEU A 1 109 ? 15.347 2.643 -27.952 1.00 82.50 109 LEU A C 1
ATOM 910 O O . LEU A 1 109 ? 14.264 2.298 -27.480 1.00 82.50 109 LEU A O 1
ATOM 914 N N . TRP A 1 110 ? 15.566 3.872 -28.419 1.00 80.56 110 TRP A N 1
ATOM 915 C CA . TRP A 1 110 ? 14.575 4.941 -28.341 1.00 80.56 110 TRP A CA 1
ATOM 916 C C . TRP A 1 110 ? 13.325 4.656 -29.179 1.00 80.56 110 TRP A C 1
ATOM 918 O O . TRP A 1 110 ? 12.213 4.921 -28.724 1.00 80.56 110 TRP A O 1
ATOM 928 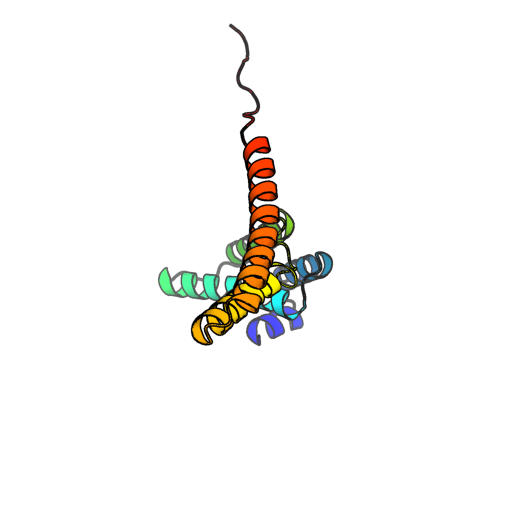N N . TRP A 1 111 ? 13.465 4.057 -30.366 1.00 84.19 111 TRP A N 1
ATOM 929 C CA . TRP A 1 111 ? 12.307 3.635 -31.165 1.00 84.19 111 TRP A CA 1
ATOM 930 C C . TRP A 1 111 ? 11.475 2.549 -30.478 1.00 84.19 111 TRP A C 1
ATOM 932 O O . TRP A 1 111 ? 10.245 2.597 -30.536 1.00 84.19 111 TRP A O 1
ATOM 942 N N . LYS A 1 112 ? 12.120 1.585 -29.810 1.00 85.31 112 LYS A N 1
ATOM 943 C CA . LYS A 1 112 ? 11.420 0.542 -29.047 1.00 85.31 112 LYS A CA 1
ATOM 944 C C . LYS A 1 112 ? 10.678 1.131 -27.848 1.00 85.31 112 LYS A C 1
ATOM 946 O O . LYS A 1 112 ? 9.483 0.876 -27.705 1.00 85.31 112 LYS A O 1
ATOM 951 N N . ALA A 1 113 ? 11.343 1.979 -27.061 1.00 83.56 113 ALA A N 1
ATOM 952 C CA . ALA A 1 113 ? 10.721 2.687 -25.943 1.00 83.56 113 ALA A CA 1
ATOM 953 C C . ALA A 1 113 ? 9.523 3.533 -26.413 1.00 83.56 113 ALA A C 1
ATOM 955 O O . ALA A 1 113 ? 8.435 3.486 -25.839 1.00 83.56 113 ALA A O 1
ATOM 956 N N . TRP A 1 114 ? 9.667 4.254 -27.526 1.00 78.50 114 TRP A N 1
ATOM 957 C CA . TRP A 1 114 ? 8.569 5.030 -28.099 1.00 78.50 114 TRP A CA 1
ATOM 958 C C . TRP A 1 114 ? 7.379 4.158 -28.528 1.00 78.50 114 TRP A C 1
ATOM 960 O O . TRP A 1 114 ? 6.229 4.504 -28.258 1.00 78.50 114 TRP A O 1
ATOM 970 N N . GLY A 1 115 ? 7.636 2.996 -29.132 1.00 80.56 115 GLY A N 1
ATOM 971 C CA . GLY A 1 115 ? 6.587 2.050 -29.517 1.00 80.56 115 GLY A CA 1
ATOM 972 C C . GLY A 1 115 ? 5.772 1.540 -28.325 1.00 80.56 115 GLY A C 1
ATOM 973 O O . GLY A 1 115 ? 4.548 1.435 -28.419 1.00 80.56 115 GLY A O 1
ATOM 974 N N . ILE A 1 116 ? 6.427 1.275 -27.192 1.00 78.00 116 ILE A N 1
ATOM 975 C CA . ILE A 1 116 ? 5.750 0.898 -25.944 1.00 78.00 116 ILE A CA 1
ATOM 976 C C . ILE A 1 116 ? 4.889 2.066 -25.435 1.00 78.00 116 ILE A C 1
ATOM 978 O O . ILE A 1 116 ? 3.686 1.909 -25.225 1.00 78.00 116 ILE A O 1
ATOM 982 N N . PHE A 1 117 ? 5.456 3.271 -25.351 1.00 74.00 117 PHE A N 1
ATOM 983 C CA . PHE A 1 117 ? 4.741 4.472 -24.904 1.00 74.00 117 PHE A CA 1
ATOM 984 C C . PHE A 1 117 ? 3.483 4.781 -25.740 1.00 74.00 117 PHE A C 1
ATOM 986 O O . PHE A 1 117 ? 2.439 5.179 -25.209 1.00 74.00 117 PHE A O 1
ATOM 993 N N . GLN A 1 118 ? 3.549 4.589 -27.059 1.00 71.00 118 GLN A N 1
ATOM 994 C CA . GLN A 1 118 ? 2.422 4.830 -27.965 1.00 71.00 118 GLN A CA 1
ATOM 995 C C . GLN A 1 118 ? 1.266 3.848 -27.753 1.00 71.00 118 GLN A C 1
ATOM 997 O O . GLN A 1 118 ? 0.106 4.270 -27.727 1.00 71.00 118 GLN A O 1
ATOM 1002 N N . LYS A 1 119 ? 1.564 2.555 -27.557 1.00 69.06 119 LYS A N 1
ATOM 1003 C CA . LYS A 1 119 ? 0.546 1.534 -27.255 1.00 69.06 119 LYS A CA 1
ATOM 1004 C C . LYS A 1 119 ? -0.277 1.919 -26.024 1.00 69.06 119 LYS A C 1
ATOM 1006 O O . LYS A 1 119 ? -1.486 1.694 -25.999 1.00 69.06 119 LYS A O 1
ATOM 1011 N N . PHE A 1 120 ? 0.352 2.554 -25.037 1.00 60.25 120 PHE A N 1
ATOM 1012 C CA . PHE A 1 120 ? -0.314 2.989 -23.812 1.00 60.25 120 PHE A CA 1
ATOM 1013 C C . PHE A 1 120 ? -1.139 4.267 -23.956 1.00 60.25 120 PHE A C 1
ATOM 1015 O O . PHE A 1 120 ? -2.251 4.337 -23.431 1.00 60.25 120 PHE A O 1
ATOM 1022 N N . ASN A 1 121 ? -0.650 5.277 -24.679 1.00 55.12 121 ASN A N 1
ATOM 1023 C CA . ASN A 1 121 ? -1.427 6.505 -24.891 1.00 55.12 121 ASN A CA 1
ATOM 1024 C C . ASN A 1 121 ? -2.719 6.246 -25.675 1.00 55.12 121 ASN A C 1
ATOM 1026 O O . ASN A 1 121 ? -3.762 6.785 -25.314 1.00 55.12 121 ASN A O 1
ATOM 1030 N N . CYS A 1 122 ? -2.673 5.345 -26.657 1.00 48.53 122 CYS A N 1
ATOM 1031 C CA . CYS A 1 122 ? -3.847 4.952 -27.434 1.00 48.53 122 CYS A CA 1
ATOM 1032 C C . CYS A 1 122 ? -4.915 4.251 -26.563 1.00 48.53 122 CYS A C 1
ATOM 1034 O O . CYS A 1 122 ? -6.094 4.597 -26.623 1.00 48.53 122 CYS A O 1
ATOM 1036 N N . LYS A 1 123 ? -4.506 3.357 -25.645 1.00 49.72 123 LYS A N 1
ATOM 1037 C CA . LYS A 1 123 ? -5.418 2.705 -24.680 1.00 49.72 123 LYS A CA 1
ATOM 1038 C C . LYS A 1 123 ? -6.084 3.698 -23.704 1.00 49.72 123 LYS A C 1
ATOM 1040 O O . LYS A 1 123 ? -7.225 3.482 -23.296 1.00 49.72 123 LYS A O 1
ATOM 1045 N N . ARG A 1 124 ? -5.411 4.800 -23.336 1.00 38.53 124 ARG A N 1
ATOM 1046 C CA . ARG A 1 124 ? -5.981 5.854 -22.464 1.00 38.53 124 ARG A CA 1
ATOM 1047 C C . ARG A 1 124 ? -7.009 6.739 -23.171 1.00 38.53 124 ARG A C 1
ATOM 1049 O O . ARG A 1 124 ? -7.973 7.167 -22.543 1.00 38.53 124 ARG A O 1
ATOM 1056 N N . GLU A 1 125 ? -6.835 7.026 -24.456 1.00 38.78 125 GLU A N 1
ATOM 1057 C CA . GLU A 1 125 ? -7.775 7.877 -25.199 1.00 38.78 125 GLU A CA 1
ATOM 1058 C C . GLU A 1 125 ? -9.128 7.182 -25.439 1.00 38.78 125 GLU A C 1
ATOM 1060 O O . GLU A 1 125 ? -10.181 7.817 -25.336 1.00 38.78 125 GLU A O 1
ATOM 1065 N N . GLU A 1 126 ? -9.136 5.863 -25.651 1.00 43.34 126 GLU A N 1
ATOM 1066 C CA . GLU A 1 126 ? -10.370 5.079 -25.806 1.00 43.34 126 GLU A CA 1
ATOM 1067 C C . GLU A 1 126 ? -11.208 5.001 -24.516 1.00 43.34 126 GLU A C 1
ATOM 1069 O O . GLU A 1 126 ? -12.443 5.028 -24.572 1.00 43.34 126 GLU A O 1
ATOM 1074 N N . SER A 1 127 ? -10.563 4.941 -23.346 1.00 38.72 127 SER A N 1
ATOM 1075 C CA . SER A 1 127 ? -11.251 4.924 -22.047 1.00 38.72 127 SER A CA 1
ATOM 1076 C C . SER A 1 127 ? -11.803 6.303 -21.663 1.00 38.72 127 SER A C 1
ATOM 1078 O O . SER A 1 127 ? -12.916 6.398 -21.140 1.00 38.72 127 SER A O 1
ATOM 1080 N N . ILE A 1 128 ? -11.092 7.384 -22.008 1.00 40.22 128 ILE A N 1
ATOM 1081 C CA . ILE A 1 128 ? -11.556 8.769 -21.827 1.00 40.22 128 ILE A CA 1
ATOM 1082 C C . ILE A 1 128 ? -12.738 9.082 -22.759 1.00 40.22 128 ILE A C 1
ATOM 1084 O O . ILE A 1 1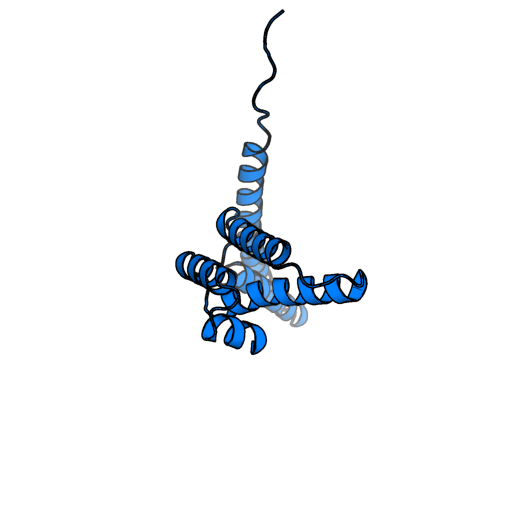28 ? -13.726 9.673 -22.320 1.00 40.22 128 ILE A O 1
ATOM 1088 N N . SER A 1 129 ? -12.689 8.634 -24.019 1.00 38.12 129 SER A N 1
ATOM 1089 C CA . SER A 1 129 ? -13.760 8.836 -25.008 1.00 38.12 129 SER A CA 1
ATOM 1090 C C . SER A 1 129 ? -15.081 8.166 -24.594 1.00 38.12 129 SER A C 1
ATOM 1092 O O . SER A 1 129 ? -16.148 8.780 -24.666 1.00 38.12 129 SER A O 1
ATOM 1094 N N . LYS A 1 130 ? -15.021 6.951 -24.027 1.00 46.31 130 LYS A N 1
ATOM 1095 C CA . LYS A 1 130 ? -16.198 6.257 -23.465 1.00 46.31 130 LYS A CA 1
ATOM 1096 C C . LYS A 1 130 ? -16.755 6.922 -22.194 1.00 46.31 130 LYS A C 1
ATOM 1098 O O . LYS A 1 130 ? -17.931 6.740 -21.885 1.00 46.31 130 LYS A O 1
ATOM 1103 N N . ARG A 1 131 ? -15.955 7.722 -21.474 1.00 43.75 131 ARG A N 1
ATOM 1104 C CA . ARG A 1 131 ? -16.351 8.437 -20.242 1.00 43.75 131 ARG A CA 1
ATOM 1105 C C . ARG A 1 131 ? -17.075 9.772 -20.503 1.00 43.75 131 ARG A C 1
ATOM 1107 O O . ARG A 1 131 ? -17.628 10.344 -19.569 1.00 43.75 131 ARG A O 1
ATOM 1114 N N . SER A 1 132 ? -17.132 10.249 -21.753 1.00 36.56 132 SER A N 1
ATOM 1115 C CA . SER A 1 132 ? -17.782 11.518 -22.145 1.00 36.56 132 SER A CA 1
ATOM 1116 C C . SER A 1 132 ? -19.262 11.389 -22.570 1.00 36.56 132 SER A C 1
ATOM 1118 O O . SER A 1 132 ? -19.829 12.301 -23.169 1.00 36.56 132 SER A O 1
ATOM 1120 N N . MET A 1 133 ? -19.948 10.281 -22.263 1.00 28.19 133 MET A N 1
ATOM 1121 C CA . MET A 1 133 ? -21.402 10.178 -22.480 1.00 28.19 133 MET A CA 1
ATOM 1122 C C . MET A 1 133 ? -22.190 10.480 -21.192 1.00 28.19 133 MET A C 1
ATOM 1124 O O . MET A 1 133 ? -22.284 9.615 -20.319 1.00 28.19 133 MET A O 1
ATOM 1128 N N . PRO A 1 134 ? -22.823 11.662 -21.052 1.00 35.31 134 PRO A N 1
ATOM 1129 C CA . PRO A 1 134 ? -23.744 11.915 -19.952 1.00 35.31 134 PRO A CA 1
ATOM 1130 C C . PRO A 1 134 ? -25.067 11.164 -20.172 1.00 35.31 134 PRO A C 1
ATOM 1132 O O . PRO A 1 134 ? -25.817 11.425 -21.117 1.00 35.31 134 PRO A O 1
ATOM 1135 N N . LEU A 1 135 ? -25.402 10.248 -19.259 1.00 32.75 135 LEU A N 1
ATOM 1136 C CA . LEU A 1 135 ? -26.725 9.629 -19.199 1.00 32.75 135 LEU A CA 1
ATOM 1137 C C . LEU A 1 135 ? -27.769 10.633 -18.667 1.00 32.75 135 LEU A C 1
ATOM 1139 O O . LEU A 1 135 ? -27.916 10.832 -17.468 1.00 32.75 135 LEU A O 1
ATOM 1143 N N . ARG A 1 136 ? -28.532 11.192 -19.617 1.00 34.34 136 ARG A N 1
ATOM 1144 C CA . ARG A 1 136 ? -29.930 11.676 -19.542 1.00 34.34 136 ARG A CA 1
ATOM 1145 C C . ARG A 1 136 ? -30.282 12.787 -18.535 1.00 34.34 136 ARG A C 1
ATOM 1147 O O . ARG A 1 136 ? -30.556 12.518 -17.372 1.00 34.34 136 ARG A O 1
ATOM 1154 N N . LYS A 1 137 ? -30.604 13.971 -19.077 1.00 33.09 137 LYS A N 1
ATOM 1155 C CA . LYS A 1 137 ? -31.853 14.696 -18.750 1.00 33.09 137 LYS A CA 1
ATOM 1156 C C . LYS A 1 137 ? -32.431 15.376 -19.998 1.00 33.09 137 LYS A C 1
ATOM 1158 O O . LYS A 1 137 ? -32.196 16.549 -20.235 1.00 33.09 137 LYS A O 1
ATOM 1163 N N . TRP A 1 138 ? -33.227 14.632 -20.763 1.00 27.17 138 TRP A N 1
ATOM 1164 C CA . TRP A 1 138 ? -34.298 15.207 -21.582 1.00 27.17 138 TRP A CA 1
ATOM 1165 C C . TRP A 1 138 ? -35.584 14.459 -21.244 1.00 27.17 138 TRP A C 1
ATOM 1167 O O . TRP A 1 138 ? -35.906 13.423 -21.820 1.00 27.17 138 TRP A O 1
ATOM 1177 N N . GLY A 1 139 ? -36.272 14.965 -20.224 1.00 33.50 139 GLY A N 1
ATOM 1178 C CA . GLY A 1 139 ? -37.691 14.736 -20.007 1.00 33.50 139 GLY A CA 1
ATOM 1179 C C . GLY A 1 139 ? -38.409 16.033 -20.360 1.00 33.50 139 GLY A C 1
ATOM 1180 O O . GLY A 1 139 ? -38.135 17.045 -19.728 1.00 33.50 139 GLY A O 1
ATOM 1181 N N . LYS A 1 140 ? -39.229 15.965 -21.414 1.00 36.62 140 LYS A N 1
ATOM 1182 C CA . LYS A 1 140 ? -40.376 16.815 -21.791 1.00 36.62 140 LYS A CA 1
ATOM 1183 C C . LYS A 1 140 ? -40.600 18.084 -20.947 1.00 36.62 140 LYS A C 1
ATOM 1185 O O . LYS A 1 140 ? -40.845 17.947 -19.753 1.00 36.62 140 LYS A O 1
ATOM 1190 N N . ILE A 1 141 ? -40.658 19.251 -21.595 1.00 38.59 141 ILE A N 1
ATOM 1191 C CA . ILE A 1 141 ? -41.884 19.986 -21.993 1.00 38.59 141 ILE A CA 1
ATOM 1192 C C . ILE A 1 141 ? -41.563 20.678 -23.320 1.00 38.59 141 ILE A C 1
ATOM 1194 O O . ILE A 1 141 ? -40.436 21.210 -23.426 1.00 38.59 141 ILE A O 1
#

Foldseek 3Di:
DVVLVVCCVVCVPVLSVVLLVLCVVLPADNVVSSVLLVVLVVVQVCCCVVVVHDRDPVVSSVSSVVSSCVPRVPCPVSPPPDLVVLLVVLVVVLVVCVVVVVPVSNVVSVVSSVVSVVVVVVVVVVVVVVVPDDPDDDDDD

Secondary structure (DSSP, 8-state):
-HHHHHHHHHT-SHHHHHHHHHHHHTT--HHHHHHHHHHHHHHHHHHHHHHT----HHHHHHHHHHHHHHHHHTT--S--SSSHHHHHHHHHHHHHHHHTT-HHHHHHHHHHHHHHHHHHHHHHHHHHHHTT---------

pLDDT: mean 76.5, std 19.33, range [27.17, 96.44]

Organism: NCBI:txid39486